Protein AF-A0A453AHE7-F1 (afdb_monomer_lite)

Radius of gyration: 30.52 Å; chains: 1; bounding box: 48×47×76 Å

Structure (mmCIF, N/CA/C/O backbone):
data_AF-A0A453AHE7-F1
#
_entry.id   AF-A0A453AHE7-F1
#
loop_
_atom_site.group_PDB
_atom_site.id
_atom_site.type_symbol
_atom_site.label_atom_id
_atom_site.label_alt_id
_atom_site.label_comp_id
_atom_site.label_asym_id
_atom_site.label_entity_id
_atom_site.label_seq_id
_atom_site.pdbx_PDB_ins_code
_atom_site.Cartn_x
_atom_site.Cartn_y
_atom_site.Cartn_z
_atom_site.occupancy
_atom_site.B_iso_or_equiv
_atom_site.auth_seq_id
_atom_site.auth_comp_id
_atom_site.auth_asym_id
_atom_site.auth_atom_id
_atom_site.pdbx_PDB_model_num
ATOM 1 N N . TRP A 1 1 ? 30.824 -35.233 -60.024 1.00 38.72 1 TRP A N 1
ATOM 2 C CA . TRP A 1 1 ? 29.613 -34.396 -60.134 1.00 38.72 1 TRP A CA 1
ATOM 3 C C . TRP A 1 1 ? 29.683 -33.202 -59.184 1.00 38.72 1 TRP A C 1
ATOM 5 O O . TRP A 1 1 ? 28.820 -33.025 -58.342 1.00 38.72 1 TRP A O 1
ATOM 15 N N . ALA A 1 2 ? 30.725 -32.379 -59.303 1.00 47.53 2 ALA A N 1
ATOM 16 C CA . ALA A 1 2 ? 30.880 -31.172 -58.494 1.00 47.53 2 ALA A CA 1
ATOM 17 C C . ALA A 1 2 ? 31.437 -30.086 -59.411 1.00 47.53 2 ALA A C 1
ATOM 19 O O . ALA A 1 2 ? 32.641 -29.972 -59.608 1.00 47.53 2 ALA A O 1
ATOM 20 N N . GLY A 1 3 ? 30.544 -29.374 -60.084 1.00 47.41 3 GLY A N 1
ATOM 21 C CA . GLY A 1 3 ? 30.923 -28.338 -61.028 1.00 47.41 3 GLY A CA 1
ATOM 22 C C . GLY A 1 3 ? 29.760 -27.389 -61.247 1.00 47.41 3 GLY A C 1
ATOM 23 O O . GLY A 1 3 ? 28.682 -27.830 -61.624 1.00 47.41 3 GLY A O 1
ATOM 24 N N . LYS A 1 4 ? 30.037 -26.097 -61.039 1.00 51.84 4 LYS A N 1
ATOM 25 C CA . LYS A 1 4 ? 29.182 -24.925 -61.296 1.00 51.84 4 LYS A CA 1
ATOM 26 C C . LYS A 1 4 ? 28.020 -24.682 -60.329 1.00 51.84 4 LYS A C 1
ATOM 28 O O . LYS A 1 4 ? 26.866 -24.889 -60.669 1.00 51.84 4 LYS A O 1
ATOM 33 N N . LEU A 1 5 ? 28.338 -24.042 -59.204 1.00 56.94 5 LEU A N 1
ATOM 34 C CA . LEU A 1 5 ? 27.451 -23.056 -58.564 1.00 56.94 5 LEU A CA 1
ATOM 35 C C . LEU A 1 5 ? 28.236 -21.802 -58.135 1.00 56.94 5 LEU A C 1
ATOM 37 O O . LEU A 1 5 ? 28.019 -21.250 -57.066 1.00 56.94 5 LEU A O 1
ATOM 41 N N . ALA A 1 6 ? 29.170 -21.341 -58.969 1.00 52.41 6 ALA A N 1
ATOM 42 C CA . ALA A 1 6 ? 29.814 -20.038 -58.794 1.00 52.41 6 ALA A CA 1
ATOM 43 C C . ALA A 1 6 ? 29.273 -19.067 -59.854 1.00 52.41 6 ALA A C 1
ATOM 45 O O . ALA A 1 6 ? 29.982 -18.644 -60.763 1.00 52.41 6 ALA A O 1
ATOM 46 N N . GLY A 1 7 ? 27.967 -18.795 -59.792 1.00 55.56 7 GLY A N 1
ATOM 47 C CA . GLY A 1 7 ? 27.369 -17.682 -60.521 1.00 55.56 7 GLY A CA 1
ATOM 48 C C . GLY A 1 7 ? 27.700 -16.397 -59.773 1.00 55.56 7 GLY A C 1
ATOM 49 O O . GLY A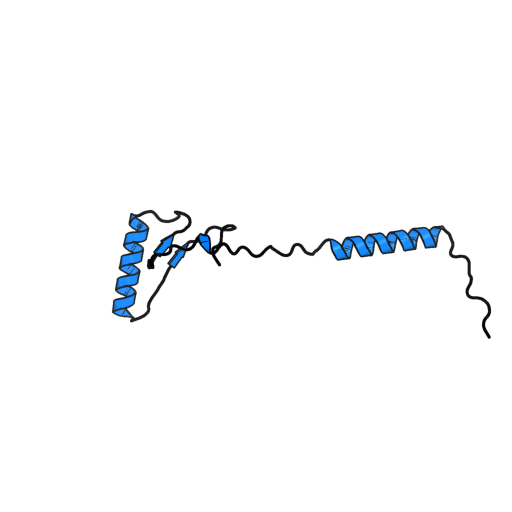 1 7 ? 27.328 -16.265 -58.610 1.00 55.56 7 GLY A O 1
ATOM 50 N N . ALA A 1 8 ? 28.437 -15.486 -60.409 1.00 64.00 8 ALA A N 1
ATOM 51 C CA . ALA A 1 8 ? 28.771 -14.188 -59.838 1.00 64.00 8 ALA A CA 1
ATOM 52 C C . ALA A 1 8 ? 27.481 -13.468 -59.421 1.00 64.00 8 ALA A C 1
ATOM 54 O O . ALA A 1 8 ? 26.666 -13.099 -60.268 1.00 64.00 8 ALA A O 1
ATOM 55 N N . VAL A 1 9 ? 27.273 -13.304 -58.113 1.00 63.16 9 VAL A N 1
ATOM 56 C CA . VAL A 1 9 ? 26.123 -12.562 -57.599 1.00 63.16 9 VAL A CA 1
ATOM 57 C C . VAL A 1 9 ? 26.282 -11.117 -58.077 1.00 63.16 9 VAL A C 1
ATOM 59 O O . VAL A 1 9 ? 27.309 -10.496 -57.786 1.00 63.16 9 VAL A O 1
ATOM 62 N N . PRO A 1 10 ? 25.323 -10.564 -58.840 1.00 72.19 10 PRO A N 1
ATOM 63 C CA . PRO A 1 10 ? 25.447 -9.206 -59.341 1.00 72.19 10 PRO A CA 1
ATOM 64 C C . PRO A 1 10 ? 25.549 -8.258 -58.147 1.00 72.19 10 PRO A C 1
ATOM 66 O O . PRO A 1 10 ? 24.799 -8.391 -57.181 1.00 72.19 10 PRO A O 1
ATOM 69 N N . TRP A 1 11 ? 26.466 -7.289 -58.199 1.00 66.31 11 TRP A N 1
ATOM 70 C CA . TRP A 1 11 ? 26.780 -6.427 -57.049 1.00 66.31 11 TRP A CA 1
ATOM 71 C C . TRP A 1 11 ? 25.544 -5.726 -56.463 1.00 66.31 11 TRP A C 1
ATOM 73 O O . TRP A 1 11 ? 25.472 -5.481 -55.266 1.00 66.31 11 TRP A O 1
ATOM 83 N N . LYS A 1 12 ? 24.527 -5.476 -57.296 1.00 70.94 12 LYS A N 1
ATOM 84 C CA . LYS A 1 12 ? 23.238 -4.911 -56.883 1.00 70.94 12 LYS A CA 1
ATOM 85 C C . LYS A 1 12 ? 22.408 -5.879 -56.032 1.00 70.94 12 LYS A C 1
ATOM 87 O O . LYS A 1 12 ? 21.767 -5.440 -55.084 1.00 70.94 12 LYS A O 1
ATOM 92 N N . ALA A 1 13 ? 22.463 -7.182 -56.317 1.00 71.69 13 ALA A N 1
ATOM 93 C CA . ALA A 1 13 ? 21.846 -8.219 -55.490 1.00 71.69 13 ALA A CA 1
ATOM 94 C C . ALA A 1 13 ? 22.621 -8.441 -54.184 1.00 71.69 13 ALA A C 1
ATOM 96 O O . ALA A 1 13 ? 22.003 -8.635 -53.144 1.00 71.69 13 ALA A O 1
ATOM 97 N N . ALA A 1 14 ? 23.954 -8.334 -54.211 1.00 71.25 14 ALA A N 1
ATOM 98 C CA . ALA A 1 14 ? 24.765 -8.376 -52.993 1.00 71.25 14 ALA A CA 1
ATOM 99 C C . ALA A 1 14 ? 24.472 -7.176 -52.074 1.00 71.25 14 ALA A C 1
ATOM 101 O O . ALA A 1 14 ? 24.273 -7.349 -50.874 1.00 71.25 14 ALA A O 1
ATOM 102 N N . VAL A 1 15 ? 24.362 -5.969 -52.642 1.00 74.81 15 VAL A N 1
ATOM 103 C CA . VAL A 1 15 ? 23.990 -4.750 -51.904 1.00 74.81 15 VAL A CA 1
ATOM 104 C C . VAL A 1 15 ? 22.558 -4.834 -51.374 1.00 74.81 15 VAL A C 1
ATOM 106 O O . VAL A 1 15 ? 22.319 -4.507 -50.216 1.00 74.81 15 VAL A O 1
ATOM 109 N N . SER A 1 16 ? 21.610 -5.318 -52.178 1.00 75.62 16 SER A N 1
ATOM 110 C CA . SER A 1 16 ? 20.217 -5.489 -51.748 1.00 75.62 16 SER A CA 1
ATOM 111 C C . SER A 1 16 ? 20.072 -6.546 -50.649 1.00 75.62 16 SER A C 1
ATOM 113 O O . SER A 1 16 ? 19.337 -6.322 -49.691 1.00 75.62 16 SER A O 1
ATOM 115 N N . GLY A 1 17 ? 20.813 -7.654 -50.737 1.00 76.00 17 GLY A N 1
ATOM 116 C CA . GLY A 1 17 ? 20.847 -8.688 -49.705 1.00 76.00 17 GLY A CA 1
ATOM 117 C C . GLY A 1 17 ? 21.472 -8.195 -48.401 1.00 76.00 17 GLY A C 1
ATOM 118 O O . GLY A 1 17 ? 20.911 -8.422 -47.333 1.00 76.00 17 GLY A O 1
ATOM 119 N N . ALA A 1 18 ? 22.581 -7.453 -48.475 1.00 76.31 18 ALA A N 1
ATOM 120 C CA . ALA A 1 18 ? 23.200 -6.842 -47.300 1.00 76.31 18 ALA A CA 1
ATOM 121 C C . ALA A 1 18 ? 22.251 -5.848 -46.612 1.00 76.31 18 ALA A C 1
ATOM 123 O O . ALA A 1 18 ? 22.133 -5.865 -45.391 1.00 76.31 18 ALA A O 1
ATOM 124 N N . LEU A 1 19 ? 21.520 -5.040 -47.386 1.00 77.31 19 LEU A N 1
ATOM 125 C CA . LEU A 1 19 ? 20.557 -4.073 -46.857 1.00 77.31 19 LEU A CA 1
ATOM 126 C C . LEU A 1 19 ? 19.325 -4.750 -46.228 1.00 77.31 19 LEU A C 1
ATOM 128 O O . LEU A 1 19 ? 18.836 -4.315 -45.190 1.00 77.31 19 LEU A O 1
ATOM 132 N N . ALA A 1 20 ? 18.838 -5.843 -46.820 1.00 76.19 20 ALA A N 1
ATOM 133 C CA . ALA A 1 20 ? 17.738 -6.626 -46.256 1.00 76.19 20 ALA A CA 1
ATOM 134 C C . ALA A 1 20 ? 18.142 -7.321 -44.946 1.00 76.19 20 ALA A C 1
ATOM 136 O O . ALA A 1 20 ? 17.356 -7.365 -43.998 1.00 76.19 20 ALA A O 1
ATOM 137 N N . LEU A 1 21 ? 19.378 -7.823 -44.868 1.00 75.00 21 LEU A N 1
ATOM 138 C CA . LEU A 1 21 ? 19.921 -8.435 -43.657 1.00 75.00 21 LEU A CA 1
ATOM 139 C C . LEU A 1 21 ? 20.111 -7.402 -42.541 1.00 75.00 21 LEU A C 1
ATOM 141 O O . LEU A 1 21 ? 19.723 -7.677 -41.409 1.00 75.00 21 LEU A O 1
ATOM 145 N N . THR A 1 22 ? 20.626 -6.204 -42.838 1.00 73.62 22 THR A N 1
ATOM 146 C CA . THR A 1 22 ? 20.791 -5.148 -41.823 1.00 73.62 22 THR A CA 1
ATOM 147 C C . THR A 1 22 ? 19.452 -4.619 -41.314 1.00 73.62 22 THR A C 1
ATOM 149 O O . THR A 1 22 ? 19.305 -4.432 -40.106 1.00 73.62 22 THR A O 1
ATOM 152 N N . LEU A 1 23 ? 18.454 -4.444 -42.189 1.00 72.69 23 LEU A N 1
ATOM 153 C CA . LEU A 1 23 ? 17.087 -4.056 -41.806 1.00 72.69 23 LEU A CA 1
ATOM 154 C C . LEU A 1 23 ? 16.389 -5.132 -40.963 1.00 72.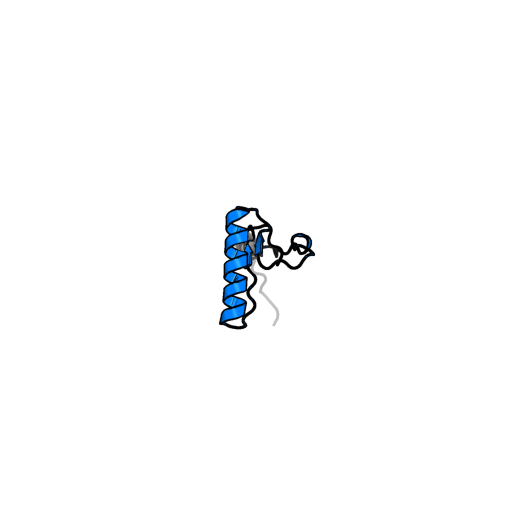69 23 LEU A C 1
ATOM 156 O O . LEU A 1 23 ? 15.736 -4.819 -39.969 1.00 72.69 23 LEU A O 1
ATOM 160 N N . SER A 1 24 ? 16.566 -6.407 -41.312 1.00 70.75 24 SER A N 1
ATOM 161 C CA . SER A 1 24 ? 15.988 -7.520 -40.547 1.00 70.75 24 SER A CA 1
ATOM 162 C C . SER A 1 24 ? 16.630 -7.650 -39.161 1.00 70.75 24 SER A C 1
ATOM 164 O O . SER A 1 24 ? 15.931 -7.878 -38.175 1.00 70.75 24 SER A O 1
ATOM 166 N N . PHE A 1 25 ? 17.948 -7.439 -39.060 1.00 62.75 25 PHE A N 1
ATOM 167 C CA . PHE A 1 25 ? 18.671 -7.491 -37.786 1.00 62.75 25 PHE A CA 1
ATOM 168 C C . PHE A 1 25 ? 18.324 -6.308 -36.870 1.00 62.75 25 PHE A C 1
ATOM 170 O O . PHE A 1 25 ? 18.164 -6.481 -35.667 1.00 62.75 25 PHE A O 1
ATOM 177 N N . SER A 1 26 ? 18.145 -5.109 -37.429 1.00 65.81 26 SER A N 1
ATOM 178 C CA . SER A 1 26 ? 17.759 -3.922 -36.652 1.00 65.81 26 SER A CA 1
ATOM 179 C C . SER A 1 26 ? 16.299 -3.960 -36.180 1.00 65.81 26 SER A C 1
ATOM 181 O O . SER A 1 26 ? 16.014 -3.507 -35.073 1.00 65.81 26 SER A O 1
ATOM 183 N N . CYS A 1 27 ? 15.390 -4.583 -36.940 1.00 60.12 27 CYS A N 1
ATOM 184 C CA . CYS A 1 27 ? 14.005 -4.809 -36.509 1.00 60.12 27 CYS A CA 1
ATOM 185 C C . CYS A 1 27 ? 13.899 -5.854 -35.378 1.00 60.12 27 CYS A C 1
ATOM 187 O O . CYS A 1 27 ? 13.131 -5.672 -34.437 1.00 60.12 27 CYS A O 1
ATOM 189 N N . PHE A 1 28 ? 14.716 -6.915 -35.415 1.00 57.16 28 PHE A N 1
ATOM 190 C CA . PHE A 1 28 ? 14.702 -7.969 -34.391 1.00 57.16 28 PHE A CA 1
ATOM 191 C C . PHE A 1 28 ? 15.234 -7.502 -33.022 1.00 57.16 28 PHE A C 1
ATOM 193 O O . PHE A 1 28 ? 14.771 -7.972 -31.986 1.00 57.16 28 PHE A O 1
ATOM 200 N N . VAL A 1 29 ? 16.175 -6.552 -32.994 1.00 59.56 29 VAL A N 1
ATOM 201 C CA . VAL A 1 29 ? 16.788 -6.048 -31.745 1.00 59.56 29 VAL A CA 1
ATOM 202 C C . VAL A 1 29 ? 16.008 -4.865 -31.139 1.00 59.56 29 VAL A C 1
ATOM 204 O O . VAL A 1 29 ? 16.151 -4.565 -29.956 1.00 59.56 29 VAL A O 1
ATOM 207 N N . GLY A 1 30 ? 15.143 -4.201 -31.914 1.00 56.41 30 GLY A N 1
ATOM 208 C CA . GLY A 1 30 ? 14.489 -2.943 -31.529 1.00 56.41 30 GLY A CA 1
ATOM 209 C C . GLY A 1 30 ? 13.262 -3.038 -30.610 1.00 56.41 30 GLY A C 1
ATOM 210 O O . GLY A 1 30 ? 12.693 -2.001 -30.282 1.00 56.41 30 GLY A O 1
ATOM 211 N N . LEU A 1 31 ? 12.826 -4.233 -30.194 1.00 55.03 31 LEU A N 1
ATOM 212 C CA . LEU A 1 31 ? 11.520 -4.418 -29.533 1.00 55.03 31 LEU A CA 1
ATOM 213 C C . LEU A 1 31 ? 11.574 -5.179 -28.204 1.00 55.03 31 LEU A C 1
ATOM 215 O O . LEU A 1 31 ? 10.605 -5.810 -27.794 1.00 55.03 31 LEU A O 1
ATOM 219 N N . VAL A 1 32 ? 12.694 -5.079 -27.489 1.00 56.44 32 VAL A N 1
ATOM 220 C CA . VAL A 1 32 ? 12.816 -5.576 -26.111 1.00 56.44 32 VAL A CA 1
ATOM 221 C C . VAL A 1 32 ? 13.006 -4.417 -25.138 1.00 56.44 32 VAL A C 1
ATOM 223 O O . VAL A 1 32 ? 14.036 -4.271 -24.491 1.00 56.44 32 VAL A O 1
ATOM 226 N N . ASN A 1 33 ? 11.978 -3.576 -25.001 1.00 56.53 33 ASN A N 1
ATOM 227 C CA . ASN A 1 33 ? 11.847 -2.742 -23.807 1.00 56.53 33 ASN A CA 1
ATOM 228 C C . ASN A 1 33 ? 11.242 -3.617 -22.700 1.00 56.53 33 ASN A C 1
ATOM 230 O O . ASN A 1 33 ? 10.046 -3.569 -22.418 1.00 56.53 33 ASN A O 1
ATOM 234 N N . ALA A 1 34 ? 12.056 -4.514 -22.139 1.00 56.94 34 ALA A N 1
ATOM 235 C CA . ALA A 1 34 ? 11.673 -5.216 -20.927 1.00 56.94 34 ALA A CA 1
ATOM 236 C C . ALA A 1 34 ? 11.552 -4.152 -19.833 1.00 56.94 34 ALA A C 1
ATOM 238 O O . ALA A 1 34 ? 12.555 -3.570 -19.421 1.00 56.94 34 ALA A O 1
ATOM 239 N N . LYS A 1 35 ? 10.318 -3.852 -19.419 1.00 57.41 35 LYS A N 1
ATOM 240 C CA . LYS A 1 35 ? 10.038 -2.971 -18.287 1.00 57.41 35 LYS A CA 1
ATOM 241 C C . LYS A 1 35 ? 10.856 -3.491 -17.105 1.00 57.41 35 LYS A C 1
ATOM 243 O O . LYS A 1 35 ? 10.582 -4.586 -16.615 1.00 57.41 35 LYS A O 1
ATOM 248 N N . ALA A 1 36 ? 11.902 -2.759 -16.725 1.00 60.34 36 ALA A N 1
ATOM 249 C CA . ALA A 1 36 ? 12.754 -3.139 -15.609 1.00 60.34 36 ALA A CA 1
ATOM 250 C C . ALA A 1 36 ? 11.865 -3.344 -14.376 1.00 60.34 36 ALA A C 1
ATOM 252 O O . ALA A 1 36 ? 10.965 -2.538 -14.125 1.00 60.34 36 ALA A O 1
ATOM 253 N N . GLY A 1 37 ? 12.069 -4.454 -13.664 1.00 57.81 37 GLY A N 1
ATOM 254 C CA . GLY A 1 37 ? 11.311 -4.752 -12.455 1.00 57.81 37 GLY A CA 1
ATOM 255 C C . GLY A 1 37 ? 11.464 -3.602 -11.465 1.00 57.81 37 GLY A C 1
ATOM 256 O O . GLY A 1 37 ? 12.581 -3.228 -11.115 1.00 57.81 37 GLY A O 1
ATOM 257 N N . VAL A 1 38 ? 10.344 -3.014 -11.061 1.00 59.25 38 VAL A N 1
ATOM 258 C CA . VAL A 1 38 ? 10.295 -1.915 -10.097 1.00 59.25 38 VAL A CA 1
ATOM 259 C C . VAL A 1 38 ? 10.073 -2.506 -8.708 1.00 59.25 38 VAL A C 1
ATOM 261 O O . VAL A 1 38 ? 8.954 -2.536 -8.230 1.00 59.25 38 VAL A O 1
ATOM 264 N N . ASN A 1 39 ? 11.128 -3.033 -8.085 1.00 57.88 39 ASN A N 1
ATOM 265 C CA . ASN A 1 39 ? 11.060 -3.561 -6.720 1.00 57.88 39 ASN A CA 1
ATOM 266 C C . ASN A 1 39 ? 12.114 -2.860 -5.850 1.00 57.88 39 ASN A C 1
ATOM 268 O O . ASN A 1 39 ? 13.316 -3.010 -6.081 1.00 57.88 39 ASN A O 1
ATOM 272 N N . LYS A 1 40 ? 11.641 -2.054 -4.893 1.00 66.38 40 LYS A N 1
ATOM 273 C CA . LYS A 1 40 ? 12.441 -1.311 -3.906 1.00 66.38 40 LYS A CA 1
ATOM 274 C C . LYS A 1 40 ? 12.011 -1.687 -2.482 1.00 66.38 40 LYS A C 1
ATOM 276 O O . LYS A 1 40 ? 11.223 -0.961 -1.865 1.00 66.38 40 LYS A O 1
ATOM 281 N N . PRO A 1 41 ? 12.489 -2.819 -1.941 1.00 63.56 41 PRO A N 1
ATOM 282 C CA . PRO A 1 41 ? 12.015 -3.354 -0.662 1.00 63.56 41 PRO A CA 1
ATOM 283 C C . PRO A 1 41 ? 12.297 -2.422 0.529 1.00 63.56 41 PRO A C 1
ATOM 285 O O . PRO A 1 41 ? 11.642 -2.523 1.565 1.00 63.56 41 PRO A O 1
ATOM 288 N N . GLU A 1 42 ? 13.232 -1.482 0.387 1.00 65.50 42 GLU A N 1
ATOM 289 C CA . GLU A 1 42 ? 13.547 -0.434 1.362 1.00 65.50 42 GLU A CA 1
ATOM 290 C C . GLU A 1 42 ? 12.409 0.565 1.628 1.00 65.50 42 GLU A C 1
ATOM 292 O O . GLU A 1 42 ? 12.441 1.250 2.649 1.00 65.50 42 GLU A O 1
ATOM 297 N N . LEU A 1 43 ? 11.404 0.644 0.749 1.00 60.84 43 LEU A N 1
ATOM 298 C CA . LEU A 1 43 ? 10.246 1.531 0.911 1.00 60.84 43 LEU A CA 1
ATOM 299 C C . LEU A 1 43 ? 9.165 0.955 1.841 1.00 60.84 43 LEU A C 1
ATOM 301 O O . LEU A 1 43 ? 8.184 1.636 2.140 1.00 60.84 43 LEU A O 1
ATOM 305 N N . LEU A 1 44 ? 9.318 -0.289 2.306 1.00 63.72 44 LEU A N 1
ATOM 306 C CA . LEU A 1 44 ? 8.392 -0.886 3.264 1.00 63.72 44 LEU A CA 1
ATOM 307 C C . LEU A 1 44 ? 8.699 -0.403 4.693 1.00 63.72 44 LEU A C 1
ATOM 309 O O . LEU A 1 44 ? 9.829 -0.560 5.167 1.00 63.72 44 LEU A O 1
ATOM 313 N N . PRO A 1 45 ? 7.704 0.130 5.427 1.00 62.34 45 PRO A N 1
ATOM 314 C CA . PRO A 1 45 ? 7.872 0.435 6.840 1.00 62.34 45 PRO A CA 1
ATOM 315 C C . PRO A 1 45 ? 8.197 -0.838 7.628 1.00 62.34 45 PRO A C 1
ATOM 317 O O . PRO A 1 45 ? 7.607 -1.896 7.405 1.00 62.34 45 PRO A O 1
ATOM 320 N N . LYS A 1 46 ? 9.124 -0.729 8.584 1.00 60.22 46 LYS A N 1
ATOM 321 C CA . LYS A 1 46 ? 9.515 -1.844 9.466 1.00 60.22 46 LYS A CA 1
ATOM 322 C C . LYS A 1 46 ? 8.473 -2.143 10.546 1.00 60.22 46 LYS A C 1
ATOM 324 O O . LYS A 1 46 ? 8.477 -3.232 11.111 1.00 60.22 46 LYS A O 1
ATOM 329 N N . GLU A 1 47 ? 7.596 -1.185 10.829 1.00 63.66 47 GLU A N 1
ATOM 330 C CA . GLU A 1 47 ? 6.505 -1.336 11.785 1.00 63.66 47 GLU A CA 1
ATOM 331 C C . GLU A 1 47 ? 5.218 -1.753 11.070 1.00 63.66 47 GLU A C 1
ATOM 333 O O . GLU A 1 47 ? 4.862 -1.222 10.017 1.00 63.66 47 GLU A O 1
ATOM 338 N N . PHE A 1 48 ? 4.515 -2.733 11.638 1.00 59.94 48 PHE A N 1
ATOM 339 C CA . PHE A 1 48 ? 3.277 -3.248 11.066 1.00 59.94 48 PHE A CA 1
ATOM 340 C C . PHE A 1 48 ? 2.122 -2.284 11.336 1.00 59.94 48 PHE A C 1
ATOM 342 O O . PHE A 1 48 ? 1.503 -2.328 12.396 1.00 59.94 48 PHE A O 1
ATOM 349 N N . THR A 1 49 ? 1.796 -1.452 10.350 1.00 70.31 49 THR A N 1
ATOM 350 C CA . THR A 1 49 ? 0.563 -0.659 10.339 1.00 70.31 49 THR A CA 1
ATOM 351 C C . THR A 1 49 ? -0.475 -1.268 9.389 1.00 70.31 49 THR A C 1
ATOM 353 O O . THR A 1 49 ? -0.146 -1.935 8.400 1.00 70.31 49 THR A O 1
ATOM 356 N N . THR A 1 50 ? -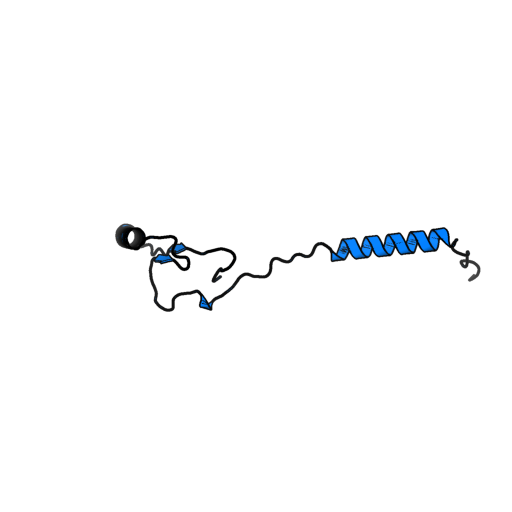1.757 -1.083 9.718 1.00 74.25 50 THR A N 1
ATOM 357 C CA . THR A 1 50 ? -2.908 -1.526 8.906 1.00 74.25 50 THR A CA 1
ATOM 358 C C . THR A 1 50 ? -3.067 -0.702 7.633 1.00 74.25 50 THR A C 1
ATOM 360 O O . THR A 1 50 ? -3.440 -1.235 6.591 1.00 74.25 50 THR A O 1
ATOM 363 N N . VAL A 1 51 ? -2.722 0.581 7.705 1.00 76.81 51 VAL A N 1
ATOM 364 C CA . VAL A 1 51 ? -2.653 1.498 6.568 1.00 76.81 51 VAL A CA 1
ATOM 365 C C . VAL A 1 51 ? -1.193 1.892 6.383 1.00 76.81 51 VAL A C 1
ATOM 367 O O . VAL A 1 51 ? -0.561 2.387 7.319 1.00 76.81 51 VAL A O 1
ATOM 370 N N . ILE A 1 52 ? -0.651 1.618 5.200 1.00 77.19 52 ILE A N 1
ATOM 371 C CA . ILE A 1 52 ? 0.703 1.989 4.796 1.00 77.19 52 ILE A CA 1
ATOM 372 C C . ILE A 1 52 ? 0.575 2.948 3.620 1.00 77.19 52 ILE A C 1
ATOM 374 O O . ILE A 1 52 ? 0.299 2.526 2.498 1.00 77.19 52 ILE A O 1
ATOM 378 N N . ASP A 1 53 ? 0.774 4.233 3.878 1.00 75.00 53 ASP A N 1
ATOM 379 C CA . ASP A 1 53 ? 0.838 5.248 2.838 1.00 75.00 53 ASP A CA 1
ATOM 380 C C . ASP A 1 53 ? 2.294 5.653 2.601 1.00 75.00 53 ASP A C 1
ATOM 382 O O . ASP A 1 53 ? 2.845 6.520 3.274 1.00 75.00 53 ASP A O 1
ATOM 386 N N . VAL A 1 54 ? 2.949 4.982 1.652 1.00 69.12 54 VAL A N 1
ATOM 387 C CA . VAL A 1 54 ? 4.353 5.273 1.302 1.00 69.12 54 VAL A CA 1
ATOM 388 C C . VAL A 1 54 ? 4.471 6.617 0.570 1.00 69.12 54 VAL A C 1
ATOM 390 O O . VAL A 1 54 ? 5.552 7.193 0.483 1.00 69.12 54 VAL A O 1
ATOM 393 N N . ALA A 1 55 ? 3.363 7.123 0.031 1.00 65.69 55 ALA A N 1
ATOM 394 C CA . ALA A 1 55 ? 3.349 8.211 -0.936 1.00 65.69 55 ALA A CA 1
ATOM 395 C C . ALA A 1 55 ? 2.657 9.490 -0.435 1.00 65.69 55 ALA A C 1
ATOM 397 O O . ALA A 1 55 ? 2.672 10.494 -1.148 1.00 65.69 55 ALA A O 1
ATOM 398 N N . GLY A 1 56 ? 2.088 9.485 0.773 1.00 73.94 56 GLY A N 1
ATOM 399 C CA . GLY A 1 56 ? 1.412 10.646 1.358 1.00 73.94 56 GLY A CA 1
ATOM 400 C C . GLY A 1 56 ? 0.130 11.041 0.618 1.00 73.94 56 GLY A C 1
ATOM 401 O O . GLY A 1 56 ? -0.195 12.227 0.539 1.00 73.94 56 GLY A O 1
ATOM 402 N N . PHE A 1 57 ? -0.578 10.074 0.028 1.00 77.06 57 PHE A N 1
ATOM 403 C CA . PHE A 1 57 ? -1.877 10.288 -0.615 1.00 77.06 57 PHE A CA 1
ATOM 404 C C . PHE A 1 57 ? -3.010 10.561 0.380 1.00 77.06 57 PHE A C 1
ATOM 406 O O . PHE A 1 57 ? -4.023 11.162 0.010 1.00 77.06 57 PHE A O 1
ATOM 413 N N . LEU A 1 58 ? -2.873 10.097 1.619 1.00 81.56 58 LEU A N 1
ATOM 414 C CA . LEU A 1 58 ? -3.874 10.203 2.665 1.00 81.56 58 LEU A CA 1
ATOM 415 C C . LEU A 1 58 ? -3.470 11.288 3.664 1.00 81.56 58 LEU A C 1
ATOM 417 O O . LEU A 1 58 ? -2.346 11.359 4.148 1.00 81.56 58 LEU A O 1
ATOM 421 N N . SER A 1 59 ? -4.428 12.138 4.023 1.00 86.31 59 SER A N 1
ATOM 422 C CA . SER A 1 59 ? -4.275 12.983 5.208 1.00 86.31 59 SER A CA 1
ATOM 423 C C . SER A 1 59 ? -4.340 12.135 6.480 1.00 86.31 59 SER A C 1
ATOM 425 O O . SER A 1 59 ? -5.010 11.101 6.520 1.00 86.31 59 SER A O 1
ATOM 427 N N . SER A 1 60 ? -3.747 12.627 7.568 1.00 83.44 60 SER A N 1
ATOM 428 C CA . SER A 1 60 ? -3.788 11.959 8.879 1.00 83.44 60 SER A CA 1
ATOM 429 C C . SER A 1 60 ? -5.216 11.641 9.353 1.00 83.44 60 SER A C 1
ATOM 431 O O . SER A 1 60 ? -5.458 10.610 9.979 1.00 83.44 60 SER A O 1
ATOM 433 N N . GLY A 1 61 ? -6.193 12.488 9.012 1.00 87.75 61 GLY A N 1
ATOM 434 C CA . GLY A 1 61 ? -7.609 12.240 9.294 1.00 87.75 61 GLY A CA 1
ATOM 435 C C . GLY A 1 61 ? -8.190 11.061 8.503 1.00 87.75 61 GLY A C 1
ATOM 436 O O . GLY A 1 61 ? -8.954 10.270 9.056 1.00 87.75 61 GLY A O 1
ATOM 437 N N . GLN A 1 62 ? -7.811 10.911 7.231 1.00 85.69 62 GLN A N 1
ATOM 438 C CA . GLN A 1 62 ? -8.244 9.792 6.387 1.00 85.69 62 GLN A CA 1
ATOM 439 C C . GLN A 1 62 ? -7.599 8.478 6.824 1.00 85.69 62 GLN A C 1
ATOM 441 O O . GLN A 1 62 ? -8.298 7.473 6.915 1.00 85.69 62 GLN A O 1
ATOM 446 N N . GLU A 1 63 ? -6.306 8.490 7.153 1.00 86.38 63 GLU A N 1
ATOM 447 C CA . GLU A 1 63 ? -5.623 7.312 7.697 1.00 86.38 63 GLU A CA 1
ATOM 448 C C . GLU A 1 63 ? -6.275 6.829 8.995 1.00 86.38 63 GLU A C 1
ATOM 450 O O . GLU A 1 63 ? -6.503 5.634 9.171 1.00 86.38 63 GLU A O 1
ATOM 455 N N . ASN A 1 64 ? -6.615 7.755 9.896 1.00 87.19 64 ASN A N 1
ATOM 456 C CA . ASN A 1 64 ? -7.259 7.422 11.165 1.00 87.19 64 ASN A CA 1
ATOM 457 C C . ASN A 1 64 ? -8.658 6.839 10.973 1.00 87.19 64 ASN A C 1
ATOM 459 O O . ASN A 1 64 ? -8.986 5.839 11.610 1.00 87.19 64 ASN A O 1
ATOM 463 N N . ARG A 1 65 ? -9.455 7.420 10.071 1.00 89.88 65 ARG A N 1
ATOM 464 C CA . ARG A 1 65 ? -10.775 6.882 9.731 1.00 89.88 65 ARG A CA 1
ATOM 465 C C . ARG A 1 65 ? -10.668 5.484 9.121 1.00 89.88 65 ARG A C 1
ATOM 467 O O . ARG A 1 65 ? -11.393 4.589 9.535 1.00 89.88 65 ARG A O 1
ATOM 474 N N . LEU A 1 66 ? -9.749 5.293 8.175 1.00 89.31 66 LEU A N 1
ATOM 475 C CA . LEU A 1 66 ? -9.549 4.005 7.514 1.00 89.31 66 LEU A CA 1
ATOM 476 C C . LEU A 1 66 ? -9.069 2.934 8.502 1.00 89.31 66 LEU A C 1
ATOM 478 O O . LEU A 1 66 ? -9.501 1.790 8.425 1.00 89.31 66 LEU A O 1
ATOM 482 N N . ARG A 1 67 ? -8.221 3.304 9.468 1.00 87.81 67 ARG A N 1
ATOM 483 C CA . ARG A 1 67 ? -7.792 2.402 10.543 1.00 87.81 67 ARG A CA 1
ATOM 484 C C . ARG A 1 67 ? -8.970 1.929 11.397 1.00 87.81 67 ARG A C 1
ATOM 486 O O . ARG A 1 67 ? -9.072 0.734 11.639 1.00 87.81 67 ARG A O 1
ATOM 493 N N . GLN A 1 68 ? -9.858 2.839 11.799 1.00 90.88 68 GLN A N 1
ATOM 494 C CA . GLN A 1 68 ? -11.060 2.491 12.568 1.00 90.88 68 GLN A CA 1
ATOM 495 C C . GLN A 1 68 ? -11.993 1.568 11.778 1.00 90.88 68 GLN A C 1
ATOM 497 O O . GLN A 1 68 ? -12.458 0.565 12.304 1.00 90.88 68 GLN A O 1
ATOM 502 N N . GLU A 1 69 ? -12.204 1.857 10.495 1.00 91.38 69 GLU A N 1
ATOM 503 C CA . GLU A 1 69 ? -13.068 1.048 9.630 1.00 91.38 69 GLU A CA 1
ATOM 504 C C . GLU A 1 69 ? -12.510 -0.369 9.412 1.00 91.38 69 GLU A C 1
ATOM 506 O O . GLU A 1 69 ? -13.262 -1.341 9.399 1.00 91.38 69 GLU A O 1
ATOM 511 N N . ILE A 1 70 ? -11.182 -0.509 9.323 1.00 91.88 70 ILE A N 1
ATOM 512 C CA . ILE A 1 70 ? -10.509 -1.815 9.279 1.00 91.88 70 ILE A CA 1
ATOM 513 C C . ILE A 1 70 ? -10.665 -2.568 10.608 1.00 91.88 70 ILE A C 1
ATOM 515 O O . ILE A 1 70 ? -10.929 -3.767 10.590 1.00 91.88 70 ILE A O 1
ATOM 519 N N . GLU A 1 71 ? -10.516 -1.891 11.750 1.00 90.12 71 GLU A N 1
ATOM 520 C CA . GLU A 1 71 ? -10.696 -2.509 13.072 1.00 90.12 71 GLU A CA 1
ATOM 521 C C . GLU A 1 71 ? -12.131 -2.998 13.292 1.00 90.12 71 GLU A C 1
ATOM 523 O O . GLU A 1 71 ? -12.340 -4.064 13.871 1.00 90.12 71 GLU A O 1
ATOM 528 N N . ASP A 1 72 ? -13.122 -2.237 12.837 1.00 93.38 72 ASP A N 1
ATOM 529 C CA . ASP A 1 72 ? -14.526 -2.621 12.955 1.00 93.38 72 ASP A CA 1
ATOM 530 C C . ASP A 1 72 ? -14.866 -3.775 12.001 1.00 93.38 72 ASP A C 1
ATOM 532 O O . ASP A 1 72 ? -15.497 -4.746 12.417 1.00 93.38 72 ASP A O 1
ATOM 536 N N . LEU A 1 73 ? -14.325 -3.772 10.777 1.00 92.38 73 LEU A N 1
ATOM 537 C CA . LEU A 1 73 ? -14.430 -4.909 9.856 1.00 92.38 73 LEU A CA 1
ATOM 538 C C . LEU A 1 73 ? -13.786 -6.179 10.431 1.00 92.38 73 LEU A C 1
ATOM 540 O O . LEU A 1 73 ? -14.349 -7.270 10.297 1.00 92.38 73 LEU A O 1
ATOM 544 N N . GLU A 1 74 ? -12.630 -6.056 11.089 1.00 92.19 74 GLU A N 1
ATOM 545 C CA . GLU A 1 74 ? -11.971 -7.166 11.784 1.00 92.19 74 GLU A CA 1
ATOM 546 C C . GLU A 1 74 ? -12.853 -7.740 12.900 1.00 92.19 74 GLU A C 1
ATOM 548 O O . GLU A 1 74 ? -12.954 -8.962 13.020 1.00 92.19 74 GLU A O 1
ATOM 553 N N . LYS A 1 75 ? -13.525 -6.892 13.689 1.00 92.62 75 LYS A N 1
ATOM 554 C CA . LYS A 1 75 ? -14.446 -7.337 14.751 1.00 92.62 75 LYS A CA 1
ATOM 555 C C . LYS A 1 75 ? -15.687 -8.025 14.187 1.00 92.62 75 LYS A C 1
ATOM 557 O O . LYS A 1 75 ? -16.099 -9.050 14.725 1.00 92.62 75 LYS A O 1
ATOM 562 N N . ASP A 1 76 ? -16.255 -7.480 13.116 1.00 95.38 76 ASP A N 1
ATOM 563 C CA . ASP A 1 76 ? -17.522 -7.952 12.552 1.00 95.38 76 ASP A CA 1
ATOM 564 C C . ASP A 1 76 ? -17.361 -9.245 11.747 1.00 95.38 76 ASP A C 1
ATOM 566 O O . ASP A 1 76 ? -18.261 -10.086 11.717 1.00 95.38 76 ASP A O 1
ATOM 570 N N . THR A 1 77 ? -16.215 -9.420 11.084 1.00 94.31 77 THR A N 1
ATOM 571 C CA . THR A 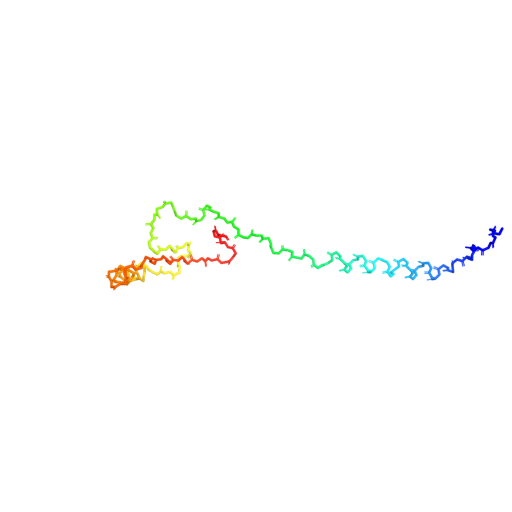1 77 ? -16.007 -10.514 10.121 1.00 94.31 77 THR A CA 1
ATOM 572 C C . THR A 1 77 ? -14.901 -11.492 10.510 1.00 94.31 77 THR A C 1
ATOM 574 O O . THR A 1 77 ? -14.864 -12.610 9.996 1.00 94.31 77 THR A O 1
ATOM 577 N N . GLY A 1 78 ? -13.980 -11.088 11.388 1.00 90.50 78 GLY A N 1
ATOM 578 C CA . GLY A 1 78 ? -12.763 -11.837 11.707 1.00 90.50 78 GLY A CA 1
ATOM 579 C C . GLY A 1 78 ? -11.665 -11.760 10.636 1.00 90.50 78 GLY A C 1
ATOM 580 O O . GLY A 1 78 ? -10.610 -12.377 10.811 1.00 90.50 78 GLY A O 1
ATOM 581 N N . TYR A 1 79 ? -11.871 -11.030 9.532 1.00 90.44 79 TYR A N 1
ATOM 582 C CA . TYR A 1 79 ? -10.871 -10.877 8.470 1.00 90.44 79 TYR A CA 1
ATOM 583 C C . TYR A 1 79 ? -9.902 -9.736 8.747 1.00 90.44 79 TYR A C 1
ATOM 585 O O . TYR A 1 79 ? -10.324 -8.605 8.948 1.00 90.44 79 TYR A O 1
ATOM 593 N N . LYS A 1 80 ? -8.599 -10.017 8.629 1.00 88.81 80 LYS A N 1
ATOM 594 C CA . LYS A 1 80 ? -7.543 -9.003 8.729 1.00 88.81 80 LYS A CA 1
ATOM 595 C C . LYS A 1 80 ? -7.261 -8.344 7.386 1.00 88.81 80 LYS A C 1
ATOM 597 O O . LYS A 1 80 ? -6.847 -9.023 6.444 1.00 88.81 80 LYS A O 1
ATOM 602 N N . LEU A 1 81 ? -7.430 -7.025 7.317 1.00 88.50 81 LEU A N 1
ATOM 603 C CA . LEU A 1 81 ? -7.218 -6.223 6.110 1.00 88.50 81 LEU A CA 1
ATOM 604 C C . LEU A 1 81 ? -6.022 -5.278 6.283 1.00 88.50 81 LEU A C 1
ATOM 606 O O . LEU A 1 81 ? -5.844 -4.650 7.323 1.00 88.50 81 LEU A O 1
ATOM 610 N N . ARG A 1 82 ? -5.196 -5.157 5.238 1.00 88.25 82 ARG A N 1
ATOM 611 C CA . ARG A 1 82 ? -4.102 -4.177 5.167 1.00 88.25 82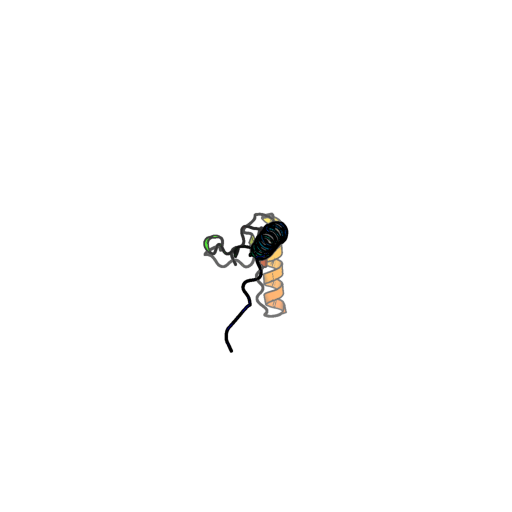 ARG A CA 1
ATOM 612 C C . ARG A 1 82 ? -4.171 -3.426 3.848 1.00 88.25 82 ARG A C 1
ATOM 614 O O . ARG A 1 82 ? -4.296 -4.047 2.794 1.00 88.25 82 ARG A O 1
ATOM 621 N N . VAL A 1 83 ? -4.065 -2.104 3.913 1.00 85.81 83 VAL A N 1
ATOM 622 C CA . VAL A 1 83 ? -4.118 -1.208 2.754 1.00 85.81 83 VAL A CA 1
ATOM 623 C C . VAL A 1 83 ? -2.737 -0.605 2.532 1.00 85.81 83 VAL A C 1
ATOM 625 O O . VAL A 1 83 ? -2.140 -0.064 3.459 1.00 85.81 83 VAL A O 1
ATOM 628 N N . LEU A 1 84 ? -2.231 -0.707 1.303 1.00 84.19 84 LEU A N 1
ATOM 629 C CA . LEU A 1 84 ? -0.927 -0.186 0.899 1.00 84.19 84 LEU A CA 1
ATOM 630 C C . LEU A 1 84 ? -1.111 0.768 -0.283 1.00 84.19 84 LEU A C 1
ATOM 632 O O . LEU A 1 84 ? -1.474 0.336 -1.377 1.00 84.19 84 LEU A O 1
ATOM 636 N N . ALA A 1 85 ? -0.862 2.056 -0.060 1.00 82.81 85 ALA A N 1
ATOM 637 C CA . ALA A 1 85 ? -0.846 3.064 -1.109 1.00 82.81 85 ALA A CA 1
ATOM 638 C C . ALA A 1 85 ? 0.584 3.199 -1.653 1.00 82.81 85 ALA A C 1
ATOM 640 O O . ALA A 1 85 ? 1.523 3.478 -0.905 1.00 82.81 85 ALA A O 1
ATOM 641 N N . GLN A 1 86 ? 0.752 2.948 -2.954 1.00 71.69 86 GLN A N 1
ATOM 642 C CA . GLN A 1 86 ? 2.053 2.961 -3.629 1.00 71.69 86 GLN A CA 1
ATOM 643 C C . GLN A 1 86 ? 2.059 3.968 -4.771 1.00 71.69 86 GLN A C 1
ATOM 6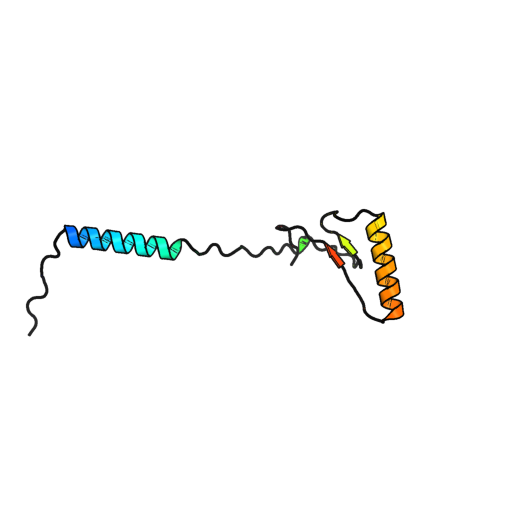45 O O . GLN A 1 86 ? 1.059 4.129 -5.472 1.00 71.69 86 GLN A O 1
ATOM 650 N N . ASN A 1 87 ? 3.212 4.597 -4.988 1.00 67.88 87 ASN A N 1
ATOM 651 C CA . ASN A 1 87 ? 3.448 5.441 -6.147 1.00 67.88 87 ASN A CA 1
ATOM 652 C C . ASN A 1 87 ? 4.215 4.656 -7.219 1.00 67.88 87 ASN A C 1
ATOM 654 O O . ASN A 1 87 ? 5.144 3.919 -6.908 1.00 67.88 87 ASN A O 1
ATOM 658 N N . TYR A 1 88 ? 3.855 4.826 -8.487 1.00 59.31 88 TYR A N 1
ATOM 659 C CA . TYR A 1 88 ? 4.612 4.276 -9.610 1.00 59.31 88 TYR A CA 1
ATOM 660 C C . TYR A 1 88 ? 5.516 5.380 -10.186 1.00 59.31 88 TYR A C 1
ATOM 662 O O . TYR A 1 88 ? 5.018 6.481 -10.421 1.00 59.31 88 TYR A O 1
ATOM 670 N N . PRO A 1 89 ? 6.811 5.129 -10.468 1.00 61.34 89 PRO A N 1
ATOM 671 C CA . PRO A 1 89 ? 7.485 3.826 -10.546 1.00 61.34 89 PRO A CA 1
ATOM 672 C C . PRO A 1 89 ? 8.159 3.333 -9.250 1.00 61.34 89 PRO A C 1
ATOM 674 O O . PRO A 1 89 ? 8.815 2.296 -9.282 1.00 61.34 89 PRO A O 1
ATOM 677 N N . ASP A 1 90 ? 8.031 4.040 -8.127 1.00 64.50 90 ASP A N 1
ATOM 678 C CA . ASP A 1 90 ? 8.669 3.683 -6.851 1.00 64.50 90 ASP A CA 1
ATOM 679 C C . ASP A 1 90 ? 7.844 2.664 -6.045 1.00 64.50 90 ASP A C 1
ATOM 681 O O . ASP A 1 90 ? 7.311 2.960 -4.973 1.00 64.50 90 ASP A O 1
ATOM 685 N N . THR A 1 91 ? 7.730 1.443 -6.573 1.00 60.72 91 THR A N 1
ATOM 686 C CA . THR A 1 91 ? 6.959 0.364 -5.946 1.00 60.72 91 THR A CA 1
ATOM 687 C C . THR A 1 91 ? 7.836 -0.537 -5.060 1.00 60.72 91 THR A C 1
ATOM 689 O O . THR A 1 91 ? 8.888 -1.011 -5.496 1.00 60.72 91 THR A O 1
ATOM 692 N N . PRO A 1 92 ? 7.426 -0.808 -3.806 1.00 54.91 92 PRO A N 1
ATOM 693 C CA . PRO A 1 92 ? 8.148 -1.716 -2.913 1.00 54.91 92 PRO A CA 1
ATOM 694 C C . PRO A 1 92 ? 8.076 -3.214 -3.262 1.00 54.91 92 PRO A C 1
ATOM 696 O O . PRO A 1 92 ? 8.711 -4.008 -2.572 1.00 54.91 92 PRO A O 1
ATOM 699 N N . GLY A 1 93 ? 7.281 -3.615 -4.261 1.00 54.47 93 GLY A N 1
ATOM 700 C CA . GLY A 1 93 ? 7.011 -5.016 -4.618 1.00 54.47 93 GLY A CA 1
ATOM 701 C C . GLY A 1 93 ? 7.319 -5.335 -6.069 1.00 54.47 93 GLY A C 1
ATOM 702 O O . GLY A 1 93 ? 7.085 -4.451 -6.915 1.00 54.47 93 GLY A O 1
#

Organism: Aegilops tauschii subsp. strangulata (NCBI:txid200361)

InterPro domains:
  IPR007621 TPM domain [PF04536] (51-86)

Sequence (93 aa):
WAGKLAGAVPWKAAVSGALALTLSFSCFVGLVNAKAGVNKPELLPKEFTTVIDVAGFLSSGQENRLRQEIEDLEKDTGYKLRVLAQNYPDTPG

Foldseek 3Di:
DDDDPPDPQPVVNVVVVVVVVVVVVCVVVVPPPPPPDLADLVLDDPDDDQEAESPPPDDPVRSVVVSVVQVVCCVVPVDHHHHHHDDPPNDND

Secondary structure (DSSP, 8-state):
----------HHHHHHHHHHHHHHHHHHHTT---------GGGS-SS--SEEESS--S-HHHHHHHHHHHHHHHHHH-----EEE--SS----

pLDDT: mean 71.69, std 13.52, range [38.72, 95.38]